Protein AF-A0A520HM08-F1 (afdb_monomer_lite)

Secondary structure (DSSP, 8-state):
-----TTTT--TT----TT-EEEEEEESTTHHHHHHHHHHHHHHHHHTT-EEEEEEESSHHHHHHHHHHHHHHHTT-

Foldseek 3Di:
DDPDDPVVPDPPPPPPDVPDEAEAEFEPPPCVVRVVVVVVVVVVCVVVVHHYYYHYDHDPVCSVVVVVVVCVVPVPD

pLDDT: mean 83.38, std 15.87, range [39.28, 97.12]

Radius of gyration: 14.56 Å; chains: 1; bounding box: 28×40×30 Å

Sequence (77 aa):
MALSSSEITNTTGIQLQKGACVVIVRTEWNAHVVDILEEGCKKILQESDVCFEVIEVPGAVEITFAIKSYWENHQYK

Structure (mmCIF, N/CA/C/O backbone):
data_AF-A0A520HM08-F1
#
_entry.id   AF-A0A520HM08-F1
#
loop_
_atom_site.group_PDB
_atom_site.id
_atom_site.type_symbol
_atom_site.label_atom_id
_atom_site.label_alt_id
_atom_site.label_comp_id
_atom_site.label_asym_id
_atom_site.label_entity_id
_atom_site.label_seq_id
_atom_site.pdbx_PDB_ins_code
_atom_site.Cartn_x
_atom_site.Cartn_y
_atom_site.Cartn_z
_atom_site.occupancy
_atom_site.B_iso_or_equiv
_atom_site.auth_seq_id
_atom_site.auth_comp_id
_atom_site.auth_asym_id
_atom_site.auth_atom_id
_atom_site.pdbx_PDB_model_num
ATOM 1 N N . MET A 1 1 ? 15.172 -18.662 6.694 1.00 39.28 1 MET A N 1
ATOM 2 C CA . MET A 1 1 ? 13.830 -19.243 6.909 1.00 39.28 1 MET A CA 1
ATOM 3 C C . MET A 1 1 ? 13.099 -18.288 7.834 1.00 39.28 1 MET A C 1
ATOM 5 O O . MET A 1 1 ? 13.579 -18.087 8.941 1.00 39.28 1 MET A O 1
ATOM 9 N N . ALA A 1 2 ? 12.059 -17.601 7.361 1.00 48.75 2 ALA A N 1
ATOM 10 C CA . ALA A 1 2 ? 11.278 -16.708 8.216 1.00 48.75 2 ALA A CA 1
ATOM 11 C C . ALA A 1 2 ? 10.466 -17.553 9.211 1.00 48.75 2 ALA A C 1
ATOM 13 O O . ALA A 1 2 ? 9.876 -18.559 8.822 1.00 48.75 2 ALA A O 1
ATOM 14 N N . LEU A 1 3 ? 10.479 -17.179 10.489 1.00 54.16 3 LEU A N 1
ATOM 15 C CA . LEU A 1 3 ? 9.680 -17.829 11.526 1.00 54.16 3 LEU A CA 1
ATOM 16 C C . LEU A 1 3 ? 8.219 -17.395 11.347 1.00 54.16 3 LEU A C 1
ATOM 18 O O . LEU A 1 3 ? 7.862 -16.275 11.700 1.00 54.16 3 LEU A O 1
ATOM 22 N N . SER A 1 4 ? 7.379 -18.254 10.769 1.00 56.09 4 SER A N 1
ATOM 23 C CA . SER A 1 4 ? 5.943 -18.001 10.604 1.00 56.09 4 SER A CA 1
ATOM 24 C C . SER A 1 4 ? 5.174 -18.496 11.834 1.00 56.09 4 SER A C 1
ATOM 26 O O . SER A 1 4 ? 4.650 -19.610 11.839 1.00 56.09 4 SER A O 1
ATOM 28 N N . SER A 1 5 ? 5.156 -17.695 12.902 1.00 70.50 5 SER A N 1
ATOM 29 C CA . SER A 1 5 ? 4.291 -17.930 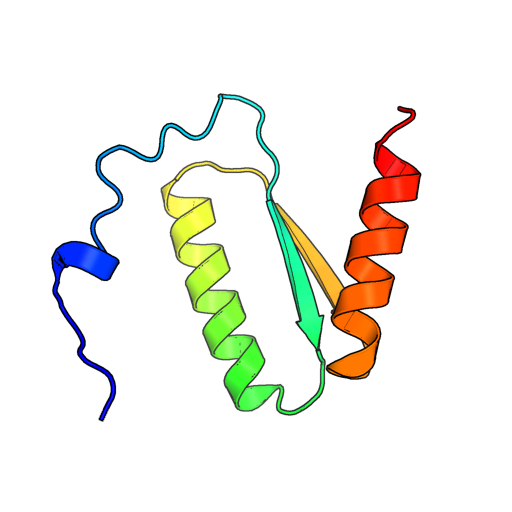14.069 1.00 70.50 5 SER A CA 1
ATOM 30 C C . SER A 1 5 ? 2.847 -17.504 13.765 1.00 70.50 5 SER A C 1
ATOM 32 O O . SER A 1 5 ? 2.624 -16.487 13.111 1.00 70.50 5 SER A O 1
ATOM 34 N N . SER A 1 6 ? 1.854 -18.245 14.265 1.00 67.56 6 SER A N 1
ATOM 35 C CA . SER A 1 6 ? 0.418 -17.947 14.096 1.00 67.56 6 SER A CA 1
ATOM 36 C C . SER A 1 6 ? -0.038 -16.663 14.802 1.00 67.56 6 SER A C 1
ATOM 38 O O . SER A 1 6 ? -1.132 -16.166 14.548 1.00 67.56 6 SER A O 1
ATOM 40 N N . GLU A 1 7 ? 0.790 -16.109 15.688 1.00 65.81 7 GLU A N 1
ATOM 41 C CA . GLU A 1 7 ? 0.517 -14.835 16.362 1.00 65.81 7 GLU A CA 1
ATOM 42 C C . GLU A 1 7 ? 0.642 -13.628 15.425 1.00 65.81 7 GLU A C 1
ATOM 44 O O . GLU A 1 7 ? -0.017 -12.619 15.648 1.00 65.81 7 GLU A O 1
ATOM 49 N N . ILE A 1 8 ? 1.417 -13.736 14.338 1.00 63.84 8 ILE A N 1
ATOM 50 C CA . ILE A 1 8 ? 1.651 -12.628 13.393 1.00 63.84 8 ILE A CA 1
ATOM 51 C C . ILE A 1 8 ? 0.353 -12.251 12.656 1.00 63.84 8 ILE A C 1
ATOM 53 O O . ILE A 1 8 ? 0.159 -11.106 12.263 1.00 63.84 8 ILE A O 1
ATOM 57 N N . THR A 1 9 ? -0.554 -13.215 12.489 1.00 66.81 9 THR A N 1
ATOM 58 C CA . THR A 1 9 ? -1.862 -13.023 11.850 1.00 66.81 9 THR A CA 1
ATOM 59 C C . THR A 1 9 ? -2.977 -12.700 12.843 1.00 66.81 9 THR A C 1
ATOM 61 O O . THR A 1 9 ? -4.125 -12.544 12.438 1.00 66.81 9 THR A O 1
ATOM 64 N N . ASN A 1 10 ? -2.683 -12.642 14.145 1.00 67.94 10 ASN A N 1
ATOM 65 C CA . ASN A 1 10 ? -3.694 -12.375 15.155 1.00 67.94 10 ASN A CA 1
ATOM 66 C C . ASN A 1 10 ? -3.983 -10.867 15.229 1.00 67.94 10 ASN A C 1
ATOM 68 O O . ASN A 1 10 ? -3.209 -10.094 15.783 1.00 67.94 10 ASN A O 1
ATOM 72 N N . THR A 1 11 ? -5.121 -10.449 14.677 1.00 62.97 11 THR A N 1
ATOM 73 C CA . THR A 1 11 ? -5.604 -9.057 14.692 1.00 62.97 11 THR A CA 1
ATOM 74 C C . THR A 1 11 ? -6.337 -8.672 15.985 1.00 62.97 11 THR A C 1
ATOM 76 O O . THR A 1 11 ? -6.800 -7.536 16.119 1.00 62.97 11 THR A O 1
ATOM 79 N N . THR A 1 12 ? -6.433 -9.575 16.970 1.00 57.81 12 THR A N 1
ATOM 80 C CA . THR A 1 12 ? -7.087 -9.312 18.262 1.00 57.81 12 THR A CA 1
ATOM 81 C C . THR A 1 12 ? -6.311 -8.237 19.029 1.00 57.81 12 THR A C 1
ATOM 83 O O . THR A 1 12 ? -5.235 -8.496 19.557 1.00 57.81 12 THR A O 1
ATOM 86 N N . GLY A 1 13 ? -6.864 -7.021 19.100 1.00 56.59 13 GLY A N 1
ATOM 87 C CA . GLY A 1 13 ? -6.282 -5.888 19.836 1.00 56.59 13 GLY A CA 1
ATOM 88 C C . GLY A 1 13 ? -5.923 -4.672 18.978 1.00 56.59 13 GLY A C 1
ATOM 89 O O . GLY A 1 13 ? -5.701 -3.596 19.534 1.00 56.59 13 GLY A O 1
ATOM 90 N N . ILE A 1 14 ? -5.936 -4.787 17.645 1.00 61.81 14 ILE A N 1
ATOM 91 C CA . ILE A 1 14 ? -5.784 -3.630 16.753 1.00 61.81 14 ILE A CA 1
ATOM 92 C C . ILE A 1 14 ? -7.120 -2.880 16.727 1.00 61.81 14 ILE A C 1
ATOM 94 O O . ILE A 1 14 ? -7.999 -3.142 15.910 1.00 61.81 14 ILE A O 1
ATOM 98 N N . GLN A 1 15 ? -7.296 -1.958 17.673 1.00 56.09 15 GLN A N 1
ATOM 99 C CA . GLN A 1 15 ? -8.417 -1.024 17.676 1.00 56.09 15 GLN A CA 1
ATOM 100 C C . GLN A 1 15 ? -8.175 0.025 16.587 1.00 56.09 15 GLN A C 1
ATOM 102 O O . GLN A 1 15 ? -7.611 1.087 16.849 1.00 56.09 15 GLN A O 1
ATOM 107 N N . LEU A 1 16 ? -8.576 -0.275 15.350 1.00 61.09 16 LEU A N 1
ATOM 108 C CA . LEU A 1 16 ? -8.699 0.757 14.325 1.00 61.09 16 LEU A CA 1
ATOM 109 C C . LEU A 1 16 ? -9.709 1.788 14.829 1.00 61.09 16 LEU A C 1
ATOM 111 O O . LEU A 1 16 ? -10.885 1.486 15.045 1.00 61.09 16 LEU A O 1
ATOM 115 N N . GLN A 1 17 ? -9.225 3.001 15.097 1.00 59.69 17 GLN A N 1
ATOM 116 C CA . GLN A 1 17 ? -10.086 4.096 15.519 1.00 59.69 17 GLN A CA 1
ATOM 117 C C . GLN A 1 17 ? -11.134 4.328 14.428 1.00 59.69 17 GLN A C 1
ATOM 119 O O . GLN A 1 17 ? -10.788 4.419 13.250 1.00 59.69 17 GLN A O 1
ATOM 124 N N . LYS A 1 18 ? -12.417 4.414 14.807 1.00 57.44 18 LYS A N 1
ATOM 125 C CA . LYS A 1 18 ? -13.496 4.774 13.876 1.00 57.44 18 LYS A CA 1
ATOM 126 C C . LYS A 1 18 ? -13.133 6.099 13.195 1.00 57.44 18 LYS A C 1
ATOM 128 O O . LYS A 1 18 ? -13.132 7.132 13.857 1.00 57.44 18 LYS A O 1
ATOM 133 N N . GLY A 1 19 ? -12.806 6.046 11.902 1.00 65.19 19 GLY A N 1
ATOM 134 C CA . GLY A 1 19 ? -12.355 7.196 11.108 1.00 65.19 19 GLY A CA 1
ATOM 135 C C . GLY A 1 19 ? -10.893 7.152 10.644 1.00 65.19 19 GLY A C 1
ATOM 136 O O . GLY A 1 19 ? -10.463 8.070 9.952 1.00 65.19 19 GLY A O 1
ATOM 137 N N . ALA A 1 20 ? -10.126 6.113 10.983 1.00 74.81 20 ALA A N 1
ATOM 138 C CA . ALA A 1 20 ? -8.792 5.916 10.422 1.00 74.81 20 ALA A CA 1
ATOM 139 C C . ALA A 1 20 ? -8.871 5.563 8.923 1.00 74.81 20 ALA A C 1
ATOM 141 O O . ALA A 1 20 ? -9.670 4.719 8.518 1.00 74.81 20 ALA A O 1
ATOM 142 N N . CYS A 1 21 ? -8.023 6.201 8.114 1.00 83.81 21 CYS A N 1
ATOM 143 C CA . CYS A 1 21 ? -7.828 5.881 6.702 1.00 83.81 21 CYS A CA 1
ATOM 144 C C . CYS A 1 21 ? -6.415 5.320 6.504 1.00 83.81 21 CYS A C 1
ATOM 146 O O . CYS A 1 21 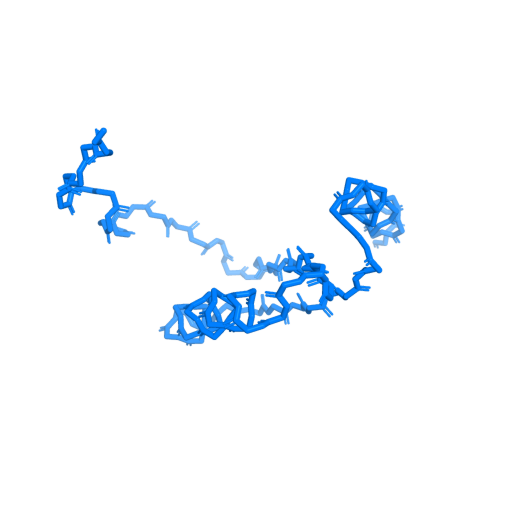? -5.450 5.880 7.029 1.00 83.81 21 CYS A O 1
ATOM 148 N N . VAL A 1 22 ? -6.291 4.216 5.770 1.00 90.31 22 VAL A N 1
ATOM 149 C CA . VAL A 1 22 ? -5.010 3.566 5.461 1.00 90.31 22 VAL A CA 1
ATOM 150 C C . VAL A 1 22 ? -4.574 3.936 4.048 1.00 90.31 22 VAL A C 1
ATOM 152 O O . VAL A 1 22 ? -5.329 3.784 3.098 1.00 90.31 22 VAL A O 1
ATOM 155 N N . VAL A 1 23 ? -3.331 4.377 3.883 1.00 93.50 23 VAL A N 1
ATOM 156 C CA . VAL A 1 23 ? -2.778 4.700 2.562 1.00 93.50 23 VAL A CA 1
ATOM 157 C C . VAL A 1 23 ? -1.769 3.632 2.182 1.00 93.50 23 VAL A C 1
ATOM 159 O O . VAL A 1 23 ? -0.774 3.427 2.877 1.00 93.50 23 VAL A O 1
ATOM 162 N N . ILE A 1 24 ? -2.035 2.940 1.081 1.00 95.50 24 ILE A N 1
ATOM 163 C CA . ILE A 1 24 ? -1.162 1.919 0.513 1.00 95.50 24 ILE A CA 1
ATOM 164 C C . ILE A 1 24 ? -0.328 2.584 -0.575 1.00 95.50 24 ILE A C 1
ATOM 166 O O . ILE A 1 24 ? -0.858 3.005 -1.598 1.00 95.50 24 ILE A O 1
ATOM 170 N N . VAL A 1 25 ? 0.986 2.649 -0.375 1.00 96.50 25 VAL A N 1
ATOM 171 C CA . VAL A 1 25 ? 1.924 3.111 -1.404 1.00 96.50 25 VAL A CA 1
ATOM 172 C C . VAL A 1 25 ? 2.630 1.896 -1.989 1.00 96.50 25 VAL A C 1
ATOM 174 O O . VAL A 1 25 ? 3.328 1.178 -1.272 1.00 96.50 25 VAL A O 1
ATOM 177 N N . ARG A 1 26 ? 2.430 1.655 -3.284 1.00 95.62 26 ARG A N 1
ATOM 178 C CA . ARG A 1 26 ? 2.946 0.487 -4.004 1.00 95.62 26 ARG A CA 1
ATOM 179 C C . ARG A 1 26 ? 3.798 0.914 -5.191 1.00 95.62 26 ARG A C 1
ATOM 181 O O . ARG A 1 26 ? 3.574 1.976 -5.762 1.00 95.62 26 ARG A O 1
ATOM 188 N N . THR A 1 27 ? 4.735 0.065 -5.591 1.00 96.62 27 THR A N 1
ATOM 189 C CA . THR A 1 27 ? 5.526 0.277 -6.807 1.00 96.62 27 THR A CA 1
ATOM 190 C C . THR A 1 27 ? 5.003 -0.561 -7.970 1.00 96.62 27 THR A C 1
ATOM 192 O O . THR A 1 27 ? 4.565 -1.687 -7.755 1.00 96.62 27 THR A O 1
ATOM 195 N N . GLU A 1 28 ? 5.096 -0.044 -9.196 1.00 94.50 28 GLU A N 1
ATOM 196 C CA . GLU A 1 28 ? 4.808 -0.815 -10.418 1.00 94.50 28 GLU A CA 1
ATOM 197 C C . GLU A 1 28 ? 5.882 -1.885 -10.716 1.00 94.50 28 GLU A C 1
ATOM 199 O O . GLU A 1 28 ? 5.670 -2.828 -11.487 1.00 94.50 28 GLU A O 1
ATOM 204 N N . TRP A 1 29 ? 7.059 -1.779 -10.088 1.00 94.12 29 TRP A N 1
ATOM 205 C CA . TRP A 1 29 ? 8.147 -2.730 -10.280 1.00 94.12 29 TRP A CA 1
ATOM 206 C C . TRP A 1 29 ? 7.803 -4.094 -9.677 1.00 94.12 29 TRP A C 1
ATOM 208 O O . TRP A 1 29 ? 7.436 -4.200 -8.509 1.00 94.12 29 TRP A O 1
ATOM 218 N N . ASN A 1 30 ? 7.974 -5.163 -10.461 1.00 92.75 30 ASN A N 1
ATOM 219 C CA . ASN A 1 30 ? 7.534 -6.517 -10.103 1.00 92.75 30 ASN A CA 1
ATOM 220 C C . ASN A 1 30 ? 6.021 -6.622 -9.824 1.00 92.75 30 ASN A C 1
ATOM 222 O O . ASN A 1 30 ? 5.623 -7.358 -8.919 1.00 92.75 30 ASN A O 1
ATOM 226 N N . ALA A 1 31 ? 5.191 -5.947 -10.631 1.00 92.94 31 ALA A N 1
ATOM 227 C CA . ALA A 1 31 ? 3.725 -5.944 -10.531 1.00 92.94 31 ALA A CA 1
ATOM 228 C C . ALA A 1 31 ? 3.117 -7.322 -10.212 1.00 92.94 31 ALA A C 1
ATOM 230 O O . ALA A 1 31 ? 2.378 -7.450 -9.253 1.00 92.94 31 ALA A O 1
ATOM 231 N N . HIS A 1 32 ? 3.547 -8.394 -10.888 1.00 95.25 32 HIS A N 1
ATOM 232 C CA . HIS A 1 32 ? 3.057 -9.756 -10.621 1.00 95.25 32 HIS A CA 1
ATOM 233 C C . HIS A 1 32 ? 3.135 -10.220 -9.148 1.00 95.25 32 HIS A C 1
ATOM 235 O O . HIS A 1 32 ? 2.340 -11.060 -8.739 1.00 95.25 32 HIS A O 1
ATOM 241 N N . VAL A 1 33 ? 4.085 -9.711 -8.354 1.00 96.06 33 VAL A N 1
ATOM 242 C CA . VAL A 1 33 ? 4.157 -9.954 -6.902 1.00 96.06 33 VAL A CA 1
ATOM 243 C C . VAL A 1 33 ? 3.407 -8.871 -6.136 1.00 96.06 33 VAL A C 1
ATOM 245 O O . VAL A 1 33 ? 2.654 -9.181 -5.216 1.00 96.06 33 VAL A O 1
ATOM 248 N N . VAL A 1 34 ? 3.626 -7.604 -6.493 1.00 95.88 34 VAL A N 1
ATOM 249 C CA . VAL A 1 34 ? 3.060 -6.454 -5.774 1.00 95.88 34 VAL A CA 1
ATOM 250 C C . VAL A 1 34 ? 1.533 -6.433 -5.854 1.00 95.88 34 VAL A C 1
ATOM 252 O O . VAL A 1 34 ? 0.891 -6.152 -4.847 1.00 95.88 34 VAL A O 1
ATOM 255 N N . ASP A 1 35 ? 0.955 -6.812 -6.990 1.00 95.38 35 ASP A N 1
ATOM 256 C CA . ASP A 1 35 ? -0.489 -6.907 -7.203 1.00 95.38 35 ASP A CA 1
ATOM 257 C C . ASP A 1 35 ? -1.117 -7.916 -6.228 1.00 95.38 35 ASP A C 1
ATOM 259 O O . ASP A 1 35 ? -2.097 -7.604 -5.561 1.00 95.38 35 ASP A O 1
ATOM 263 N N . ILE A 1 36 ? -0.502 -9.092 -6.047 1.00 96.56 36 ILE A N 1
ATOM 264 C CA . ILE A 1 36 ? -0.993 -10.121 -5.110 1.00 96.56 36 ILE A CA 1
ATOM 265 C C . ILE A 1 36 ? -0.898 -9.626 -3.657 1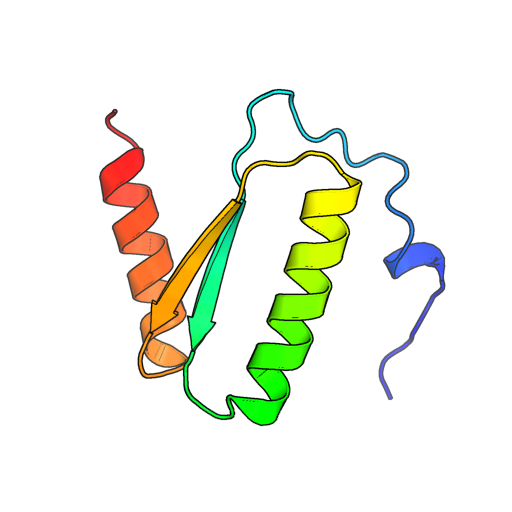.00 96.56 36 ILE A C 1
ATOM 267 O O . ILE A 1 36 ? -1.777 -9.894 -2.834 1.00 96.56 36 ILE A O 1
ATOM 271 N N . LEU A 1 37 ? 0.167 -8.889 -3.322 1.00 95.31 37 LEU A N 1
ATOM 272 C CA . LEU A 1 37 ? 0.321 -8.279 -1.998 1.00 95.31 37 LEU A CA 1
ATOM 273 C C . LEU A 1 37 ? -0.741 -7.199 -1.753 1.00 95.31 37 LEU A C 1
ATOM 275 O O . LEU A 1 37 ? -1.332 -7.147 -0.674 1.00 95.31 37 LEU A O 1
ATOM 279 N N . GLU A 1 38 ? -1.008 -6.360 -2.751 1.00 94.88 38 GLU A N 1
ATOM 280 C CA . GLU A 1 38 ? -2.036 -5.326 -2.696 1.00 94.88 38 GLU A CA 1
ATOM 281 C C . GLU A 1 38 ? -3.436 -5.930 -2.552 1.00 94.88 38 GLU A C 1
ATOM 283 O O . GLU A 1 38 ? -4.209 -5.473 -1.711 1.00 94.88 38 GLU A O 1
ATOM 288 N N . GLU A 1 39 ? -3.759 -6.975 -3.317 1.00 95.75 39 GLU A N 1
ATOM 289 C CA . GLU A 1 39 ? -5.016 -7.719 -3.199 1.00 95.75 39 GLU A CA 1
ATOM 290 C C . GLU A 1 39 ? -5.206 -8.279 -1.785 1.00 95.75 39 GLU A C 1
ATOM 292 O O . GLU A 1 39 ? -6.285 -8.139 -1.200 1.00 95.75 39 GLU A O 1
ATOM 297 N N . GLY A 1 40 ? -4.149 -8.852 -1.199 1.00 93.44 40 GLY A N 1
ATOM 298 C CA . GLY A 1 40 ? -4.154 -9.326 0.183 1.00 93.44 40 GLY A CA 1
ATOM 299 C C . GLY A 1 40 ? -4.450 -8.208 1.186 1.00 93.44 40 GLY A C 1
ATOM 300 O O . GLY A 1 40 ? -5.324 -8.359 2.040 1.00 93.44 40 GLY A O 1
ATOM 301 N N . CYS A 1 41 ? -3.779 -7.061 1.055 1.00 92.69 41 CYS A N 1
ATOM 302 C CA . CYS A 1 41 ? -4.021 -5.889 1.899 1.00 92.69 41 CYS A CA 1
ATOM 303 C C . CYS A 1 41 ? -5.454 -5.361 1.754 1.00 92.69 41 CYS A C 1
ATOM 305 O O . CYS A 1 41 ? -6.141 -5.158 2.757 1.00 92.69 41 CYS A O 1
ATOM 307 N N . LYS A 1 42 ? -5.927 -5.178 0.515 1.00 93.06 42 LYS A N 1
ATOM 308 C CA . LYS A 1 42 ? -7.287 -4.711 0.210 1.00 93.06 42 LYS A CA 1
ATOM 309 C C . LYS A 1 42 ? -8.336 -5.611 0.842 1.00 93.06 42 LYS A C 1
ATOM 311 O O . LYS A 1 42 ? -9.252 -5.103 1.481 1.00 93.06 42 LYS A O 1
ATOM 316 N N . LYS A 1 43 ? -8.178 -6.930 0.718 1.00 93.62 43 LYS A N 1
ATOM 317 C CA . LYS A 1 43 ? -9.105 -7.907 1.292 1.00 93.62 4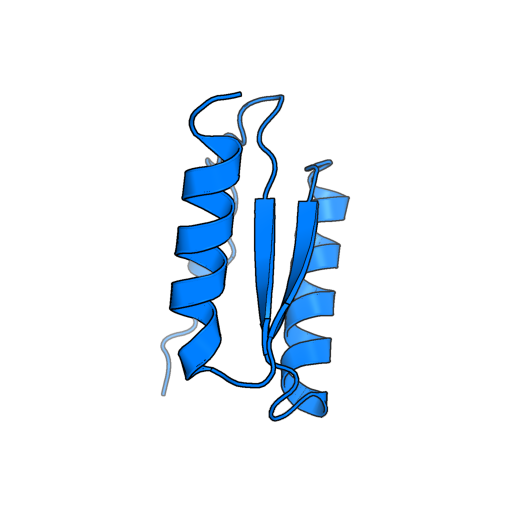3 LYS A CA 1
ATOM 318 C C . LYS A 1 43 ? -9.253 -7.731 2.806 1.00 93.62 43 LYS A C 1
ATOM 320 O O . LYS A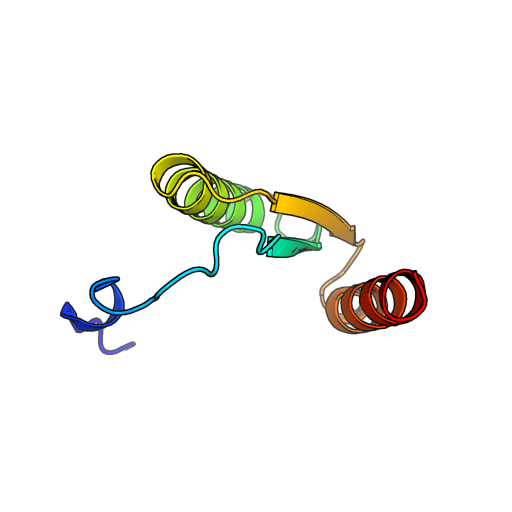 1 43 ? -10.371 -7.618 3.294 1.00 93.62 43 LYS A O 1
ATOM 325 N N . ILE A 1 44 ? -8.141 -7.642 3.539 1.00 88.69 44 ILE A N 1
ATOM 326 C CA . ILE A 1 44 ? -8.167 -7.499 5.005 1.00 88.69 44 ILE A CA 1
ATOM 327 C C . ILE A 1 44 ? -8.762 -6.152 5.438 1.00 88.69 44 ILE A C 1
ATOM 329 O O . ILE A 1 44 ? -9.534 -6.095 6.398 1.00 88.69 44 ILE A O 1
ATOM 333 N N . LEU A 1 45 ? -8.435 -5.067 4.732 1.00 87.94 45 LEU A N 1
ATOM 334 C CA . LEU A 1 45 ? -8.969 -3.736 5.036 1.00 87.94 45 LEU A CA 1
ATOM 335 C C . LEU A 1 45 ? -10.475 -3.646 4.762 1.00 87.94 45 LEU A C 1
ATOM 337 O O . LEU A 1 45 ? -11.200 -3.060 5.563 1.00 87.94 45 LEU A O 1
ATOM 341 N N . GLN A 1 46 ? -10.952 -4.274 3.683 1.00 88.88 46 GLN A N 1
ATOM 342 C CA . GLN A 1 46 ? -12.378 -4.380 3.362 1.00 88.88 46 GLN A CA 1
ATOM 343 C C . GLN A 1 46 ? -13.140 -5.218 4.392 1.00 88.88 46 GLN A C 1
ATOM 345 O O . GLN A 1 46 ? -14.191 -4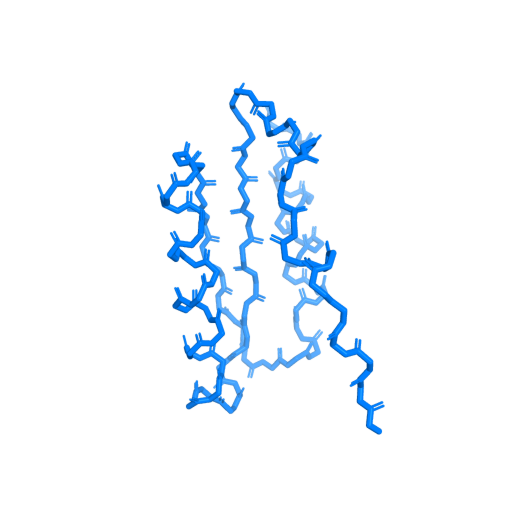.792 4.859 1.00 88.88 46 GLN A O 1
ATOM 350 N N . GLU A 1 47 ? -12.606 -6.380 4.783 1.00 87.62 47 GLU A N 1
ATOM 351 C CA . GLU A 1 47 ? -13.194 -7.227 5.834 1.00 87.62 47 GLU A CA 1
ATOM 352 C C . GLU A 1 47 ? -13.284 -6.499 7.186 1.00 87.62 47 GLU A C 1
ATOM 354 O O . GLU A 1 47 ? -14.166 -6.789 7.992 1.00 87.62 47 GLU A O 1
ATOM 359 N N . SER A 1 48 ? -12.396 -5.528 7.414 1.00 84.00 48 SER A N 1
ATOM 360 C CA . SER A 1 48 ? -12.344 -4.714 8.631 1.00 84.00 48 SER A CA 1
ATOM 361 C C . SER A 1 48 ? -13.154 -3.408 8.551 1.00 84.00 48 SER A C 1
ATOM 363 O O . SER A 1 48 ? -13.140 -2.652 9.520 1.00 84.00 48 SER A O 1
ATOM 365 N N . ASP A 1 49 ? -13.838 -3.130 7.431 1.00 84.31 49 ASP A N 1
ATOM 366 C CA . ASP A 1 49 ? -14.590 -1.884 7.170 1.00 84.31 49 ASP A CA 1
ATOM 367 C C . ASP A 1 49 ? -13.743 -0.603 7.349 1.00 84.31 49 ASP A C 1
ATOM 369 O O . ASP A 1 49 ? -14.163 0.393 7.939 1.00 84.31 49 ASP A O 1
ATOM 373 N N . VAL A 1 50 ? -12.496 -0.638 6.864 1.00 85.75 50 VAL A N 1
ATOM 374 C CA . VAL A 1 50 ? -11.534 0.472 6.967 1.00 85.75 50 VAL A CA 1
ATOM 375 C C . VAL A 1 50 ? -11.421 1.199 5.630 1.00 85.75 50 VAL A C 1
ATOM 377 O O . VAL A 1 50 ? -11.213 0.572 4.592 1.00 85.75 50 VAL A O 1
ATOM 380 N N . CYS A 1 51 ? -11.493 2.532 5.646 1.00 88.50 51 CYS A N 1
ATOM 381 C CA . CYS A 1 51 ? -11.232 3.346 4.458 1.00 88.50 51 CYS A CA 1
ATOM 382 C C . CYS A 1 51 ? -9.766 3.224 4.033 1.00 88.50 51 CYS A C 1
ATOM 384 O O . CYS A 1 51 ? -8.868 3.311 4.873 1.00 88.50 51 CYS A O 1
ATOM 386 N N . PHE A 1 52 ? -9.510 3.083 2.733 1.00 92.62 52 PHE A N 1
ATOM 387 C CA . PHE A 1 52 ? -8.146 3.069 2.221 1.00 92.62 52 PHE A CA 1
ATOM 388 C C . PHE A 1 52 ? -8.002 3.733 0.852 1.00 92.62 52 PHE A C 1
ATOM 390 O O . PHE A 1 52 ? -8.945 3.777 0.064 1.00 92.62 52 PHE A O 1
ATOM 397 N N . GLU A 1 53 ? -6.793 4.212 0.571 1.00 93.56 53 GLU A N 1
ATOM 398 C CA . GLU A 1 53 ? -6.380 4.801 -0.706 1.00 93.56 53 GLU A CA 1
ATOM 399 C C . GLU A 1 53 ? -5.113 4.105 -1.213 1.00 93.56 53 GLU A C 1
ATOM 401 O O . GLU A 1 53 ? -4.275 3.683 -0.416 1.00 93.56 53 GLU A O 1
ATOM 406 N N . VAL A 1 54 ? -4.972 3.966 -2.534 1.00 95.25 54 VAL A N 1
ATOM 407 C CA . VAL A 1 54 ? -3.802 3.339 -3.162 1.00 95.25 54 VAL A CA 1
ATOM 408 C C . VAL A 1 54 ? -3.079 4.359 -4.031 1.00 95.25 54 VAL A C 1
ATOM 410 O O . VAL A 1 54 ? -3.689 4.972 -4.904 1.00 95.25 54 VAL A O 1
ATOM 413 N N . ILE A 1 55 ? -1.773 4.496 -3.814 1.00 95.75 55 ILE A N 1
ATOM 414 C CA . ILE A 1 55 ? -0.877 5.360 -4.580 1.00 95.75 55 ILE A CA 1
ATOM 415 C C . ILE A 1 55 ? 0.169 4.481 -5.251 1.00 95.75 55 ILE A C 1
ATOM 417 O O . ILE A 1 55 ? 0.859 3.700 -4.593 1.00 95.75 55 ILE A O 1
ATOM 421 N N . GLU A 1 56 ? 0.297 4.630 -6.561 1.00 96.56 56 GLU A N 1
ATOM 422 C CA . GLU A 1 56 ? 1.279 3.912 -7.363 1.00 96.56 56 GLU A CA 1
ATOM 423 C C . GLU A 1 56 ? 2.486 4.799 -7.672 1.00 96.56 56 GLU A C 1
ATOM 425 O O . GLU A 1 56 ? 2.343 5.980 -7.991 1.00 96.56 56 GLU A O 1
ATOM 430 N N . VAL A 1 57 ? 3.682 4.224 -7.552 1.00 96.94 57 VAL A N 1
ATOM 431 C CA . VAL A 1 57 ? 4.958 4.888 -7.833 1.00 96.94 57 VAL A CA 1
ATOM 432 C C . VAL A 1 57 ? 5.823 4.053 -8.789 1.00 96.94 57 VAL A C 1
ATOM 434 O O . VAL A 1 57 ? 5.744 2.822 -8.771 1.00 96.94 57 VAL A O 1
ATOM 437 N N . PRO A 1 58 ? 6.699 4.678 -9.597 1.00 95.62 58 PRO A N 1
ATOM 438 C CA . PRO A 1 58 ? 7.462 3.962 -10.624 1.00 95.62 58 PRO A CA 1
ATOM 439 C C . PRO A 1 58 ? 8.487 2.965 -10.055 1.00 95.62 58 PRO A C 1
ATOM 441 O O . PRO A 1 58 ? 8.836 1.974 -10.692 1.00 95.62 58 PRO A O 1
ATOM 444 N N . GLY A 1 59 ? 8.967 3.188 -8.831 1.00 94.06 59 GLY A N 1
ATOM 445 C CA . GLY A 1 59 ? 9.998 2.361 -8.213 1.00 94.06 59 GLY A CA 1
ATOM 446 C C . GLY A 1 59 ? 9.900 2.314 -6.692 1.00 94.06 59 GLY A C 1
ATOM 447 O O . GLY A 1 59 ? 9.150 3.050 -6.049 1.00 94.06 59 GLY A O 1
ATOM 448 N N . ALA A 1 60 ? 10.680 1.412 -6.092 1.00 93.62 60 ALA A N 1
ATOM 449 C CA . ALA A 1 60 ? 10.733 1.262 -4.639 1.00 93.62 60 ALA A CA 1
ATOM 450 C C . ALA A 1 60 ? 11.384 2.471 -3.942 1.00 93.62 60 ALA A C 1
ATOM 452 O O . ALA A 1 60 ? 11.098 2.744 -2.777 1.00 93.62 60 ALA A O 1
ATOM 453 N N . VAL A 1 61 ? 12.248 3.202 -4.652 1.00 95.75 61 VAL A N 1
ATOM 454 C CA . VAL A 1 61 ? 12.910 4.408 -4.135 1.00 95.75 61 VAL A CA 1
ATOM 455 C C . VAL A 1 61 ? 11.871 5.498 -3.864 1.00 95.75 61 VAL A C 1
ATOM 457 O O . VAL A 1 61 ? 11.902 6.147 -2.818 1.00 95.75 61 VAL A O 1
ATOM 460 N N . GLU A 1 62 ? 10.902 5.640 -4.764 1.00 97.12 62 GLU A N 1
ATOM 461 C CA . GLU A 1 62 ? 9.856 6.657 -4.735 1.00 97.12 62 GLU A CA 1
ATOM 462 C C . GLU A 1 62 ? 8.826 6.440 -3.616 1.00 97.12 62 GLU A C 1
ATOM 464 O O . GLU A 1 62 ? 8.172 7.401 -3.213 1.00 97.12 62 GLU A O 1
ATOM 469 N N . ILE A 1 63 ? 8.717 5.228 -3.053 1.00 95.88 63 ILE A N 1
ATOM 470 C CA . ILE A 1 63 ? 7.747 4.899 -1.990 1.00 95.88 63 ILE A CA 1
ATOM 471 C C . ILE A 1 63 ? 7.874 5.872 -0.812 1.00 95.88 63 ILE A C 1
ATOM 473 O O . ILE A 1 63 ? 6.887 6.448 -0.356 1.00 95.88 63 ILE A O 1
ATOM 477 N N . THR A 1 64 ? 9.097 6.102 -0.332 1.00 95.94 64 THR A N 1
ATOM 478 C CA . THR A 1 64 ? 9.336 6.988 0.821 1.00 95.94 64 THR A CA 1
ATOM 479 C C . THR A 1 64 ? 8.982 8.447 0.527 1.00 95.94 64 THR A C 1
ATOM 481 O O . THR A 1 64 ? 8.436 9.137 1.391 1.00 95.94 64 THR A O 1
ATOM 484 N N . PHE A 1 65 ? 9.233 8.909 -0.699 1.00 96.75 65 PHE A N 1
ATOM 485 C CA . PHE A 1 65 ? 8.902 10.265 -1.131 1.00 96.75 65 PHE A CA 1
ATOM 486 C C . PHE A 1 65 ? 7.393 10.457 -1.268 1.00 96.75 65 PHE A C 1
ATOM 488 O O . PHE A 1 65 ? 6.875 11.478 -0.821 1.00 96.75 65 PHE A O 1
ATOM 495 N N . ALA A 1 66 ? 6.685 9.468 -1.817 1.00 96.25 66 ALA A N 1
ATOM 496 C CA . ALA A 1 66 ? 5.232 9.493 -1.923 1.00 96.25 66 ALA A CA 1
ATOM 497 C C . ALA A 1 66 ? 4.559 9.497 -0.544 1.00 96.25 66 ALA A C 1
ATOM 499 O O . ALA A 1 66 ? 3.672 10.315 -0.316 1.00 96.25 66 ALA A O 1
ATOM 500 N N . ILE A 1 67 ? 5.032 8.675 0.405 1.00 95.06 67 ILE A N 1
ATOM 501 C CA . ILE A 1 67 ? 4.533 8.687 1.793 1.00 95.06 67 ILE A CA 1
ATOM 502 C C . ILE A 1 67 ? 4.722 10.072 2.419 1.00 95.06 67 ILE A C 1
ATOM 504 O O . ILE A 1 67 ? 3.780 10.631 2.982 1.00 95.06 67 ILE A O 1
ATOM 508 N N . LYS A 1 68 ? 5.928 10.643 2.306 1.00 95.06 68 LYS A N 1
ATOM 509 C CA . LYS A 1 68 ? 6.226 11.969 2.856 1.00 95.06 68 LYS A CA 1
ATOM 510 C C . LYS A 1 68 ? 5.347 13.051 2.226 1.00 95.06 68 LYS A C 1
ATOM 512 O O . LYS A 1 68 ? 4.739 13.831 2.950 1.00 95.06 68 LYS A O 1
ATOM 517 N N . SER A 1 69 ? 5.254 13.071 0.897 1.00 94.25 69 SER A N 1
ATOM 518 C CA . SER A 1 69 ? 4.461 14.059 0.164 1.00 94.25 69 SER A CA 1
ATOM 519 C C . SER A 1 69 ? 2.974 13.960 0.500 1.00 94.25 69 SER A C 1
ATOM 521 O O . SER A 1 69 ? 2.332 14.983 0.731 1.00 94.25 69 SER A O 1
ATOM 523 N N . TYR A 1 70 ? 2.431 12.743 0.588 1.00 93.81 70 TYR A N 1
ATOM 524 C CA . TYR A 1 70 ? 1.048 12.531 1.000 1.00 93.81 70 TYR A CA 1
ATOM 525 C C . TYR A 1 70 ? 0.814 13.066 2.416 1.00 93.81 70 TYR A C 1
ATOM 527 O O . TYR A 1 70 ? -0.105 13.850 2.642 1.00 93.81 70 TYR A O 1
ATOM 535 N N . TRP A 1 71 ? 1.681 12.703 3.364 1.00 92.19 71 TRP A N 1
ATOM 536 C CA . TRP A 1 71 ? 1.568 13.162 4.745 1.00 92.19 71 TRP A CA 1
ATOM 537 C C . TRP A 1 71 ? 1.603 14.691 4.846 1.00 92.19 71 TRP A C 1
ATOM 539 O O . TRP A 1 71 ? 0.704 15.278 5.439 1.00 92.19 71 TRP A O 1
ATOM 549 N N . GLU A 1 72 ? 2.572 15.351 4.210 1.00 93.31 72 GLU A N 1
ATOM 550 C CA . GLU A 1 72 ? 2.706 16.815 4.225 1.00 93.31 72 GLU A CA 1
ATOM 551 C C . GLU A 1 72 ? 1.480 17.534 3.632 1.00 93.31 72 GLU A C 1
ATOM 553 O O . GLU A 1 72 ? 1.048 18.555 4.168 1.00 93.31 72 GLU A O 1
ATOM 558 N N . ASN A 1 73 ? 0.865 16.978 2.582 1.00 89.75 73 ASN A N 1
ATOM 559 C CA . ASN A 1 73 ? -0.337 17.542 1.956 1.00 89.75 73 ASN A CA 1
ATOM 560 C C . ASN A 1 73 ? -1.615 17.368 2.797 1.00 89.75 73 ASN A C 1
ATOM 562 O O . ASN A 1 73 ? -2.577 18.119 2.616 1.00 89.75 73 ASN A O 1
ATOM 566 N N . HIS A 1 74 ? -1.639 16.386 3.702 1.00 86.00 74 HIS A N 1
ATOM 567 C CA . HIS A 1 74 ? -2.796 16.065 4.541 1.00 86.00 74 HIS A CA 1
ATOM 568 C C . HIS A 1 74 ? -2.638 16.487 6.011 1.00 86.00 74 HIS A C 1
ATOM 570 O O . HIS A 1 74 ? -3.642 16.579 6.708 1.00 86.00 74 HIS A O 1
ATOM 576 N N . GLN A 1 75 ? -1.425 16.805 6.482 1.00 68.50 75 GLN A N 1
ATOM 577 C CA . GLN A 1 75 ? -1.164 17.265 7.856 1.00 68.50 75 GLN A CA 1
ATOM 578 C C . GLN A 1 75 ? -1.828 18.603 8.214 1.00 68.50 75 GLN A C 1
ATOM 580 O O . GLN A 1 75 ? -2.037 18.869 9.396 1.00 68.50 75 GLN A O 1
ATOM 585 N N . TYR A 1 76 ? -2.115 19.454 7.225 1.00 56.09 76 TYR A N 1
ATOM 586 C CA . TYR A 1 76 ? -2.597 20.829 7.430 1.00 56.09 76 TYR A CA 1
ATOM 587 C C . TYR A 1 76 ? -4.033 21.070 6.936 1.00 56.09 76 TYR A C 1
ATOM 589 O O . TYR A 1 76 ? -4.424 22.221 6.731 1.00 56.09 76 TYR A O 1
ATOM 597 N N . LYS A 1 77 ? -4.809 20.003 6.726 1.00 50.81 77 LYS A N 1
ATOM 598 C CA . LYS A 1 77 ? -6.257 20.066 6.477 1.00 50.81 77 LYS A CA 1
ATOM 599 C C . LYS A 1 77 ? -7.025 19.695 7.735 1.00 50.81 77 LYS A C 1
ATOM 601 O O . LYS A 1 77 ? -8.068 20.342 7.962 1.00 50.81 77 LYS A O 1
#